Protein AF-A0A1G7HAT7-F1 (afdb_monomer_lite)

pLDDT: mean 84.33, std 12.8, range [47.62, 95.56]

Radius of gyration: 19.83 Å; chains: 1; bounding box: 32×23×77 Å

Structure (mmCIF, N/CA/C/O backbone):
data_AF-A0A1G7HAT7-F1
#
_entry.id   AF-A0A1G7HAT7-F1
#
loop_
_atom_site.group_PDB
_atom_site.id
_atom_site.type_symbol
_atom_site.label_atom_id
_atom_site.label_alt_id
_atom_site.label_comp_id
_atom_site.label_asym_id
_atom_site.label_entity_id
_atom_site.label_seq_id
_atom_site.pdbx_PDB_ins_code
_atom_site.Cartn_x
_atom_site.Cartn_y
_atom_site.Cartn_z
_atom_site.occupancy
_atom_site.B_iso_or_equiv
_atom_site.auth_seq_id
_atom_site.auth_comp_id
_atom_site.auth_asym_id
_atom_site.auth_atom_id
_atom_site.pdbx_PDB_model_num
ATOM 1 N N . MET A 1 1 ? -16.245 2.778 57.437 1.00 47.62 1 MET A N 1
ATOM 2 C CA . MET A 1 1 ? -16.782 2.644 56.068 1.00 47.62 1 MET A CA 1
ATOM 3 C C . MET A 1 1 ? -15.881 3.464 55.163 1.00 47.62 1 MET A C 1
ATOM 5 O O . MET A 1 1 ? -16.064 4.669 55.072 1.00 47.62 1 MET A O 1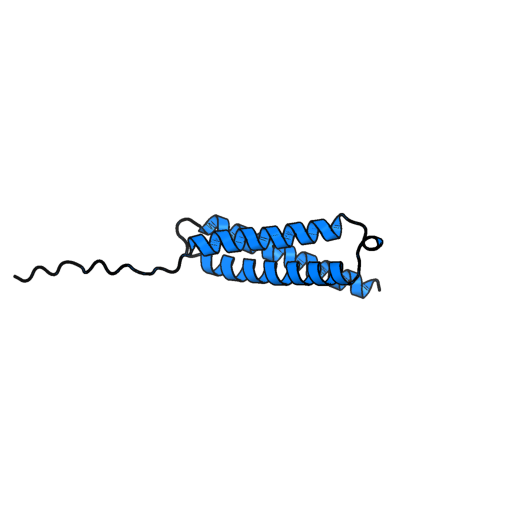
ATOM 9 N N . GLU A 1 2 ? -14.837 2.847 54.611 1.00 47.66 2 GLU A N 1
ATOM 10 C CA . GLU A 1 2 ? -13.940 3.509 53.659 1.00 47.66 2 GLU A CA 1
ATOM 11 C C . GLU A 1 2 ? -14.638 3.612 52.303 1.00 47.66 2 GLU A C 1
ATOM 13 O O . GLU A 1 2 ? -15.017 2.605 51.704 1.00 47.66 2 GLU A O 1
ATOM 18 N N . SER A 1 3 ? -14.850 4.842 51.837 1.00 52.28 3 SER A N 1
ATOM 19 C CA . SER A 1 3 ? -15.326 5.111 50.487 1.00 52.28 3 SER A CA 1
ATOM 20 C C . SER A 1 3 ? -14.188 4.844 49.506 1.00 52.28 3 SER A C 1
ATOM 22 O O . SER A 1 3 ? -13.312 5.687 49.303 1.00 52.28 3 SER A O 1
ATOM 24 N N . ILE A 1 4 ? -14.201 3.661 48.900 1.00 58.38 4 ILE A N 1
ATOM 25 C CA . ILE A 1 4 ? -13.355 3.330 47.754 1.00 58.38 4 ILE A CA 1
ATOM 26 C C . ILE A 1 4 ? -13.917 4.100 46.555 1.00 58.38 4 ILE A C 1
ATOM 28 O O . ILE A 1 4 ? -14.807 3.627 45.849 1.00 58.38 4 ILE A O 1
ATOM 32 N N . TYR A 1 5 ? -13.441 5.326 46.351 1.00 58.25 5 TYR A N 1
ATOM 33 C CA . TYR A 1 5 ? -13.633 6.015 45.081 1.00 58.25 5 TYR A CA 1
ATOM 34 C C . TYR A 1 5 ? -12.875 5.229 44.005 1.00 58.25 5 TYR A C 1
ATOM 36 O O . TYR A 1 5 ? -11.694 4.934 44.211 1.00 58.25 5 TYR A O 1
ATOM 44 N N . PRO A 1 6 ? -13.499 4.869 42.869 1.00 56.41 6 PRO A N 1
ATOM 45 C CA . PRO A 1 6 ? -12.756 4.289 41.769 1.00 56.41 6 PRO A CA 1
ATOM 46 C C . PRO A 1 6 ? -11.781 5.350 41.264 1.00 56.41 6 PRO A C 1
ATOM 48 O O . PRO A 1 6 ? -12.169 6.385 40.722 1.00 56.41 6 PRO A O 1
ATOM 51 N N . GLU A 1 7 ? -10.504 5.088 41.512 1.00 53.75 7 GLU A N 1
ATOM 52 C CA . GLU A 1 7 ? -9.369 5.799 40.957 1.00 53.75 7 GLU A CA 1
ATOM 53 C C . GLU A 1 7 ? -9.568 5.871 39.440 1.00 53.75 7 GLU A C 1
ATOM 55 O O . GLU A 1 7 ? -9.480 4.866 38.729 1.00 53.75 7 GLU A O 1
ATOM 60 N N . ASN A 1 8 ? -9.918 7.063 38.956 1.00 51.53 8 ASN A N 1
ATOM 61 C CA . ASN A 1 8 ? -10.068 7.379 37.543 1.00 51.53 8 ASN A CA 1
ATOM 62 C C . ASN A 1 8 ? -8.663 7.357 36.927 1.00 51.53 8 ASN A C 1
ATOM 64 O O . ASN A 1 8 ? -8.048 8.391 36.678 1.00 51.53 8 ASN A O 1
ATOM 68 N N . ARG A 1 9 ? -8.105 6.157 36.750 1.00 55.22 9 ARG A N 1
ATOM 69 C CA . ARG A 1 9 ? -6.861 5.970 36.016 1.00 55.22 9 ARG A CA 1
ATOM 70 C C . ARG A 1 9 ? -7.168 6.401 34.589 1.00 55.22 9 ARG A C 1
ATOM 72 O O . ARG A 1 9 ? -8.056 5.793 33.983 1.00 55.22 9 ARG A O 1
ATOM 79 N N . PRO A 1 10 ? -6.493 7.421 34.032 1.00 47.72 10 PRO A N 1
ATOM 80 C CA . PRO A 1 10 ? -6.564 7.648 32.605 1.00 47.72 10 PRO A CA 1
ATOM 81 C C . PRO A 1 10 ? -6.038 6.366 31.968 1.00 47.72 10 PRO A C 1
ATOM 83 O O . PRO A 1 10 ? -4.845 6.069 31.994 1.00 47.72 10 PRO A O 1
ATOM 86 N N . SER A 1 11 ? -6.955 5.537 31.476 1.00 48.50 11 SER A N 1
ATOM 87 C CA . SER A 1 11 ? -6.599 4.459 30.581 1.00 48.50 11 SER A CA 1
ATOM 88 C C . SER A 1 11 ? -5.977 5.176 29.395 1.00 48.50 11 SER A C 1
ATOM 90 O O . SER A 1 11 ? -6.693 5.806 28.616 1.00 48.50 11 SER A O 1
ATOM 92 N N . TYR A 1 12 ? -4.645 5.153 29.303 1.00 51.00 12 TYR A N 1
ATOM 93 C CA . TYR A 1 12 ? -3.906 5.454 28.083 1.00 51.00 12 TYR A CA 1
ATOM 94 C C . TYR A 1 12 ? -4.285 4.373 27.065 1.00 51.00 12 TYR A C 1
ATOM 96 O O . TYR A 1 12 ? -3.517 3.474 26.733 1.00 51.00 12 TYR A O 1
ATOM 104 N N . GLY A 1 13 ? -5.552 4.388 26.656 1.00 59.22 13 GLY A N 1
ATOM 105 C CA . GLY A 1 13 ? -6.076 3.558 25.608 1.00 59.22 13 GLY A CA 1
ATOM 106 C C . GLY A 1 13 ? -5.355 3.996 24.356 1.00 59.22 13 GLY A C 1
ATOM 107 O O . GLY A 1 13 ? -5.408 5.165 23.986 1.00 59.22 13 GLY A O 1
ATOM 108 N N . VAL A 1 14 ? -4.648 3.054 23.746 1.00 68.06 14 VAL A N 1
ATOM 109 C CA . VAL A 1 14 ? -4.039 3.207 22.428 1.00 68.06 14 VAL A CA 1
ATOM 110 C C . VAL A 1 14 ? -5.006 3.977 21.522 1.00 68.06 14 VAL A C 1
ATOM 112 O O . VAL A 1 14 ? -6.170 3.575 21.412 1.00 68.06 14 VAL A O 1
ATOM 115 N N . ASP A 1 15 ? -4.559 5.080 20.910 1.00 79.19 15 ASP A N 1
ATOM 116 C CA . ASP A 1 15 ? -5.413 5.910 20.055 1.00 79.19 15 ASP A CA 1
ATOM 117 C C . ASP A 1 15 ? -5.707 5.191 18.730 1.00 79.19 15 ASP A C 1
ATOM 119 O O . ASP A 1 15 ? -5.090 5.392 17.684 1.00 79.19 15 ASP A O 1
ATOM 123 N N . ARG A 1 16 ? -6.697 4.302 18.796 1.00 83.12 16 ARG A N 1
ATOM 124 C CA . ARG A 1 16 ? -7.176 3.504 17.665 1.00 83.12 16 ARG A CA 1
ATOM 125 C C . ARG A 1 16 ? -7.883 4.354 16.615 1.00 83.12 16 ARG A C 1
ATOM 127 O O . ARG A 1 16 ? -8.130 3.864 15.517 1.00 83.12 16 ARG A O 1
ATOM 134 N N . TYR A 1 17 ? -8.291 5.577 16.953 1.00 86.44 17 TYR A N 1
ATOM 135 C CA . TYR A 1 17 ? -8.870 6.497 15.981 1.00 86.44 17 TYR A CA 1
ATOM 136 C C . TYR A 1 17 ? -7.767 7.175 15.168 1.00 86.44 17 TYR A C 1
ATOM 138 O O . TYR A 1 17 ? -7.858 7.189 13.941 1.00 86.44 17 TYR A O 1
ATOM 146 N N . GLY A 1 18 ? -6.687 7.604 15.827 1.00 87.31 18 GLY A N 1
ATOM 147 C CA . GLY A 1 18 ? -5.460 8.050 15.167 1.00 87.31 18 GLY A CA 1
ATOM 148 C C . GLY A 1 18 ? -4.953 7.024 14.152 1.00 87.31 18 GLY A C 1
ATOM 149 O O . GLY A 1 18 ? -4.761 7.361 12.989 1.00 87.31 18 GLY A O 1
ATOM 150 N N . PHE A 1 19 ? -4.880 5.742 14.529 1.00 89.81 19 PHE A N 1
ATOM 151 C CA . PHE A 1 19 ? -4.490 4.676 13.593 1.00 89.81 19 PHE A CA 1
ATOM 152 C C . PHE A 1 19 ? -5.427 4.519 12.393 1.00 89.81 19 PHE A C 1
ATOM 154 O O . PHE A 1 19 ? -4.957 4.266 11.286 1.00 89.81 19 PHE A O 1
ATOM 161 N N . ALA A 1 20 ? -6.737 4.697 12.577 1.00 89.44 20 ALA A N 1
ATOM 162 C CA . ALA A 1 20 ? -7.683 4.640 11.468 1.00 89.44 20 ALA A CA 1
ATOM 163 C C . ALA A 1 20 ? -7.417 5.754 10.446 1.00 89.44 20 ALA A C 1
ATOM 165 O O . ALA A 1 20 ? -7.408 5.504 9.243 1.00 89.44 20 ALA A O 1
ATOM 166 N N . ILE A 1 21 ? -7.163 6.972 10.935 1.00 92.31 21 ILE A N 1
ATOM 167 C CA . ILE A 1 21 ? -6.833 8.126 10.095 1.00 92.31 21 ILE A CA 1
ATOM 168 C C . ILE A 1 21 ? -5.495 7.904 9.394 1.00 92.31 21 ILE A C 1
ATOM 170 O O . ILE A 1 21 ? -5.414 8.056 8.178 1.00 92.31 21 ILE A O 1
ATOM 174 N N . THR A 1 22 ? -4.457 7.510 10.134 1.00 92.19 22 THR A N 1
ATOM 175 C CA . THR A 1 22 ? -3.129 7.256 9.565 1.00 92.19 22 THR A CA 1
ATOM 176 C C . THR A 1 22 ? -3.184 6.168 8.499 1.00 92.19 22 THR A C 1
ATOM 178 O O . THR A 1 22 ? -2.590 6.338 7.440 1.00 92.19 22 THR A O 1
ATOM 181 N N . SER A 1 23 ? -3.937 5.089 8.738 1.00 93.88 23 SER A N 1
ATOM 182 C CA . SER A 1 23 ? -4.148 4.024 7.755 1.00 93.88 23 SER A CA 1
ATOM 183 C C . SER A 1 23 ? -4.773 4.549 6.470 1.00 93.88 23 SER A C 1
ATOM 185 O O . SER A 1 23 ? -4.269 4.281 5.383 1.00 93.88 23 SER A O 1
ATOM 187 N N . PHE A 1 24 ? -5.844 5.333 6.596 1.00 92.44 24 PHE A N 1
ATOM 188 C CA . PHE A 1 24 ? -6.542 5.894 5.450 1.00 92.44 24 PHE A CA 1
ATOM 189 C C . PHE A 1 24 ? -5.663 6.856 4.650 1.00 92.44 24 PHE A C 1
ATOM 191 O O . PHE A 1 24 ? -5.585 6.738 3.431 1.00 92.44 24 PHE A O 1
ATOM 198 N N . ILE A 1 25 ? -4.957 7.765 5.326 1.00 95.06 25 ILE A N 1
ATOM 199 C CA . ILE A 1 25 ? -4.044 8.710 4.674 1.00 95.06 25 ILE A CA 1
ATOM 200 C C . ILE A 1 25 ? -2.906 7.960 3.976 1.00 95.06 25 ILE A C 1
ATOM 202 O O . ILE A 1 25 ? -2.619 8.243 2.816 1.00 95.06 25 ILE A O 1
ATOM 206 N N . ALA A 1 26 ? -2.286 6.985 4.645 1.00 92.50 26 ALA A N 1
ATOM 207 C CA . ALA A 1 26 ? -1.212 6.191 4.058 1.00 92.50 26 ALA A CA 1
ATOM 208 C C . ALA A 1 26 ? -1.700 5.412 2.825 1.00 92.50 26 ALA A C 1
ATOM 210 O O . ALA A 1 26 ? -1.077 5.489 1.769 1.00 92.50 26 ALA A O 1
ATOM 211 N N . GLY A 1 27 ? -2.855 4.746 2.918 1.00 90.19 27 GLY A N 1
ATOM 212 C CA . GLY A 1 27 ? -3.469 4.064 1.778 1.00 90.19 27 GLY A CA 1
ATOM 213 C C . GLY A 1 27 ? -3.766 5.008 0.613 1.00 90.19 27 GLY A C 1
ATOM 214 O O . GLY A 1 27 ? -3.435 4.692 -0.526 1.00 90.19 27 GLY A O 1
ATOM 215 N N . MET A 1 28 ? -4.309 6.195 0.892 1.00 93.50 28 MET A N 1
ATOM 216 C CA . MET A 1 28 ? -4.572 7.214 -0.127 1.00 93.50 28 MET A CA 1
ATOM 217 C C . MET A 1 28 ? -3.296 7.717 -0.806 1.00 93.50 28 MET A C 1
ATOM 219 O O . MET A 1 28 ? -3.284 7.853 -2.025 1.00 93.50 28 MET A O 1
ATOM 223 N N . ILE A 1 29 ? -2.219 7.965 -0.055 1.00 94.19 29 ILE A N 1
ATOM 224 C CA . ILE A 1 29 ? -0.927 8.379 -0.625 1.00 94.19 29 ILE A CA 1
ATOM 225 C C . ILE A 1 29 ? -0.391 7.297 -1.566 1.00 94.19 29 ILE A C 1
ATOM 227 O O . ILE A 1 29 ? 0.007 7.613 -2.688 1.00 94.19 29 ILE A O 1
ATOM 231 N N . GLY A 1 30 ? -0.417 6.029 -1.144 1.00 91.25 30 GLY A N 1
ATOM 232 C CA . GLY A 1 30 ? 0.035 4.913 -1.977 1.00 91.25 30 GLY A CA 1
ATOM 233 C C . GLY A 1 30 ? -0.782 4.781 -3.258 1.00 91.25 30 GLY A C 1
ATOM 234 O O . GLY A 1 30 ? -0.216 4.695 -4.346 1.00 91.25 30 GLY A O 1
ATOM 235 N N . PHE A 1 31 ? -2.106 4.865 -3.144 1.00 92.06 31 PHE A N 1
ATOM 236 C CA . PHE A 1 31 ? -3.012 4.790 -4.287 1.00 92.06 31 PHE A CA 1
ATOM 237 C C . PHE A 1 31 ? -2.832 5.956 -5.269 1.00 92.06 31 PHE A C 1
ATOM 239 O O . PHE A 1 31 ? -2.746 5.741 -6.476 1.00 92.06 31 PHE A O 1
ATOM 246 N N . LEU A 1 32 ? -2.729 7.192 -4.768 1.00 93.38 32 LEU A N 1
ATOM 247 C CA . LEU A 1 32 ? -2.500 8.373 -5.605 1.00 93.38 32 LEU A CA 1
ATOM 248 C C . LEU A 1 32 ? -1.137 8.323 -6.298 1.00 93.38 32 LEU A C 1
ATOM 250 O O . LEU A 1 32 ? -1.036 8.694 -7.462 1.00 93.38 32 LEU A O 1
ATOM 254 N N . THR A 1 33 ? -0.106 7.829 -5.611 1.00 91.25 33 THR A N 1
ATOM 255 C CA . THR A 1 33 ? 1.224 7.647 -6.209 1.00 91.25 33 THR A CA 1
ATOM 256 C C . THR A 1 33 ? 1.178 6.596 -7.317 1.00 91.25 33 THR A C 1
ATOM 258 O O . THR A 1 33 ? 1.729 6.811 -8.392 1.00 91.25 33 THR A O 1
ATOM 261 N N . LEU A 1 34 ? 0.467 5.487 -7.098 1.00 90.19 34 LEU A N 1
ATOM 262 C CA . LEU A 1 34 ? 0.266 4.454 -8.113 1.00 90.19 34 LEU A CA 1
ATOM 263 C C . LEU A 1 34 ? -0.488 4.998 -9.336 1.00 90.19 34 LEU A C 1
ATOM 265 O O . LEU A 1 34 ? -0.059 4.773 -10.465 1.00 90.19 34 LEU A O 1
ATOM 269 N N . LEU A 1 35 ? -1.562 5.766 -9.126 1.00 90.56 35 LEU A N 1
ATOM 270 C CA . LEU A 1 35 ? -2.277 6.446 -10.210 1.00 90.56 35 LEU A CA 1
ATOM 271 C C . LEU A 1 35 ? -1.388 7.439 -10.959 1.00 90.56 35 LEU A C 1
ATOM 273 O O . LEU A 1 35 ? -1.459 7.512 -12.183 1.00 90.56 35 LEU A O 1
ATOM 277 N N . PHE A 1 36 ? -0.548 8.188 -10.246 1.00 89.94 36 PHE A N 1
ATOM 278 C CA . PHE A 1 36 ? 0.393 9.118 -10.858 1.00 89.94 36 PHE A CA 1
ATOM 279 C C . PHE A 1 36 ? 1.363 8.389 -11.795 1.00 89.94 36 PHE A C 1
ATOM 281 O O . PHE A 1 36 ? 1.507 8.807 -12.936 1.00 89.94 36 PHE A O 1
ATOM 288 N N . ILE A 1 37 ? 1.942 7.260 -11.374 1.00 87.50 37 ILE A N 1
ATOM 289 C CA . ILE A 1 37 ? 2.813 6.452 -12.245 1.00 87.50 37 ILE A CA 1
ATOM 290 C C . ILE A 1 37 ? 2.038 5.899 -13.452 1.00 87.50 37 ILE A C 1
ATOM 292 O O . ILE A 1 37 ? 2.545 5.925 -14.563 1.00 87.50 37 ILE A O 1
ATOM 296 N N . LEU A 1 38 ? 0.806 5.419 -13.256 1.00 86.38 38 LEU A N 1
ATOM 297 C CA . LEU A 1 38 ? -0.013 4.824 -14.325 1.00 86.38 38 LEU A CA 1
ATOM 298 C C . LEU A 1 38 ? -0.484 5.824 -15.388 1.00 86.38 38 LEU A C 1
ATOM 300 O O . LEU A 1 38 ? -0.754 5.432 -16.519 1.00 86.38 38 LEU A O 1
ATOM 304 N N . THR A 1 39 ? -0.676 7.086 -15.009 1.00 88.88 39 THR A N 1
ATOM 305 C CA . THR A 1 39 ? -1.263 8.112 -15.889 1.00 88.88 39 THR A CA 1
ATOM 306 C C . THR A 1 39 ? -0.231 8.921 -16.654 1.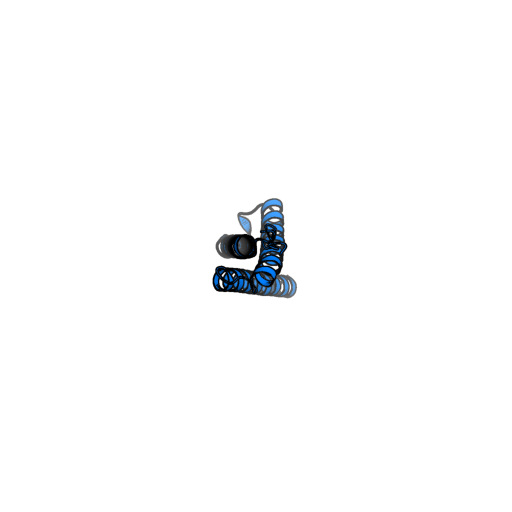00 88.88 39 THR A C 1
ATOM 308 O O . THR A 1 39 ? -0.597 9.642 -17.580 1.00 88.88 39 THR A O 1
ATOM 311 N N . ASN A 1 40 ? 1.039 8.813 -16.285 1.00 85.81 40 ASN A N 1
ATOM 312 C CA . ASN A 1 40 ? 2.110 9.570 -16.900 1.00 85.81 40 ASN A CA 1
ATOM 313 C C . ASN A 1 40 ? 3.056 8.649 -17.661 1.00 85.81 40 ASN A C 1
ATOM 315 O O . ASN A 1 40 ? 3.223 7.479 -17.328 1.00 85.81 40 ASN A O 1
ATOM 319 N N . ASP A 1 41 ? 3.684 9.217 -18.683 1.00 80.75 41 ASP A N 1
ATOM 320 C CA . ASP A 1 41 ? 4.595 8.486 -19.552 1.00 80.75 41 ASP A CA 1
ATOM 321 C C . ASP A 1 41 ? 5.885 8.110 -18.794 1.00 80.75 41 ASP A C 1
ATOM 323 O O . ASP A 1 41 ? 6.525 9.015 -18.239 1.00 80.75 41 ASP A O 1
ATOM 327 N N . PRO A 1 42 ? 6.284 6.824 -18.740 1.00 75.12 42 PRO A N 1
ATOM 328 C CA . PRO A 1 42 ? 7.522 6.399 -18.086 1.00 75.12 42 PRO A CA 1
ATOM 329 C C . PRO A 1 42 ? 8.767 7.119 -18.620 1.00 75.12 42 PRO A C 1
ATOM 331 O O . PRO A 1 42 ? 9.676 7.392 -17.838 1.00 75.12 42 PRO A O 1
ATOM 334 N N . ASP A 1 43 ? 8.773 7.517 -19.895 1.00 80.75 43 ASP A N 1
ATOM 335 C CA . ASP A 1 43 ? 9.907 8.205 -20.530 1.00 80.75 43 ASP A CA 1
ATOM 336 C C . ASP A 1 43 ? 10.129 9.636 -19.999 1.00 80.75 43 ASP A C 1
ATOM 338 O O . ASP A 1 43 ? 11.194 10.225 -20.190 1.00 80.75 43 ASP A O 1
ATOM 342 N N . ASN A 1 44 ? 9.142 10.209 -19.298 1.00 81.94 44 ASN A N 1
ATOM 343 C CA . ASN A 1 44 ? 9.236 11.550 -18.712 1.00 81.94 44 ASN A CA 1
ATOM 344 C C . ASN A 1 44 ? 9.828 11.564 -17.294 1.00 81.94 44 ASN A C 1
ATOM 346 O O . ASN A 1 44 ? 10.001 12.641 -16.711 1.00 81.94 44 ASN A O 1
ATOM 350 N N . TYR A 1 45 ? 10.141 10.402 -16.717 1.00 78.00 45 TYR A N 1
ATOM 351 C CA . TYR A 1 45 ? 10.673 10.302 -15.363 1.00 78.00 45 TYR A CA 1
ATOM 352 C C . TYR A 1 45 ? 12.152 9.954 -15.355 1.00 78.00 45 TYR A C 1
ATOM 354 O O . TYR A 1 45 ? 12.615 9.076 -16.072 1.00 78.00 45 TYR A O 1
ATOM 362 N N . SER A 1 46 ? 12.899 10.601 -14.461 1.00 85.56 46 SER A N 1
ATOM 363 C CA . SER A 1 46 ? 14.226 10.098 -14.116 1.00 85.56 46 SER A CA 1
ATOM 364 C C . SER A 1 46 ? 14.101 8.785 -13.338 1.00 85.56 46 SER A C 1
ATOM 366 O O . SER A 1 46 ? 13.207 8.655 -12.492 1.00 85.56 46 SER A O 1
ATOM 368 N N . ASP A 1 47 ? 15.040 7.858 -13.543 1.00 85.38 47 ASP A N 1
ATOM 369 C CA . ASP A 1 47 ? 15.104 6.582 -12.813 1.00 85.38 47 ASP A CA 1
ATOM 370 C C . ASP A 1 47 ? 15.010 6.782 -11.291 1.00 85.38 47 ASP A C 1
ATOM 372 O O . ASP A 1 47 ? 14.324 6.043 -10.584 1.00 85.38 47 ASP A O 1
ATOM 376 N N . GLY A 1 48 ? 15.638 7.844 -10.771 1.00 87.44 48 GLY A N 1
ATOM 377 C CA . GLY A 1 48 ? 15.580 8.191 -9.351 1.00 87.44 48 GLY A CA 1
ATOM 378 C C . GLY A 1 48 ? 14.165 8.523 -8.865 1.00 87.44 48 GLY A C 1
ATOM 379 O O . GLY A 1 48 ? 13.761 8.083 -7.789 1.00 87.44 48 GLY A O 1
ATOM 380 N N . THR A 1 49 ? 13.382 9.257 -9.660 1.00 87.25 49 THR A N 1
ATOM 381 C CA . THR A 1 49 ? 11.982 9.577 -9.337 1.00 87.25 49 THR A CA 1
ATOM 382 C C . THR A 1 49 ? 11.120 8.317 -9.324 1.00 87.25 49 THR A C 1
ATOM 384 O O . THR A 1 49 ? 10.314 8.147 -8.408 1.00 87.25 49 THR A O 1
ATOM 387 N N . ALA A 1 50 ? 11.325 7.412 -10.285 1.00 85.44 50 ALA A N 1
ATOM 388 C CA . ALA A 1 50 ? 10.608 6.142 -10.354 1.00 85.44 50 ALA A CA 1
ATOM 389 C C . ALA A 1 50 ? 10.894 5.262 -9.124 1.00 85.44 50 ALA A C 1
ATOM 391 O O . ALA A 1 50 ? 9.963 4.766 -8.487 1.00 85.44 50 ALA A O 1
ATOM 392 N N . VAL A 1 51 ? 12.164 5.142 -8.718 1.00 88.44 51 VAL A N 1
ATOM 393 C CA . VAL A 1 51 ? 12.560 4.383 -7.518 1.00 88.44 51 VAL A CA 1
ATOM 394 C C . VAL A 1 51 ? 11.924 4.959 -6.250 1.00 88.44 51 VAL A C 1
ATOM 396 O O . VAL A 1 51 ? 11.393 4.207 -5.429 1.00 88.44 51 VAL A O 1
ATOM 399 N N . ILE A 1 52 ? 11.925 6.287 -6.087 1.00 90.94 52 ILE A N 1
ATOM 400 C CA . ILE A 1 52 ? 11.293 6.947 -4.933 1.00 90.94 52 ILE A CA 1
ATOM 401 C C . ILE A 1 52 ? 9.785 6.677 -4.914 1.00 90.94 52 ILE A C 1
ATOM 403 O O . ILE A 1 52 ? 9.235 6.354 -3.861 1.00 90.94 52 ILE A O 1
ATOM 407 N N . ALA A 1 53 ? 9.117 6.777 -6.064 1.00 89.69 53 ALA A N 1
ATOM 408 C CA . ALA A 1 53 ? 7.682 6.548 -6.165 1.00 89.69 53 ALA A CA 1
ATOM 409 C C . ALA A 1 53 ? 7.313 5.089 -5.837 1.00 89.69 53 ALA A C 1
ATOM 411 O O . ALA A 1 53 ? 6.372 4.848 -5.080 1.00 89.69 53 ALA A O 1
ATOM 412 N N . ILE A 1 54 ? 8.106 4.120 -6.308 1.00 90.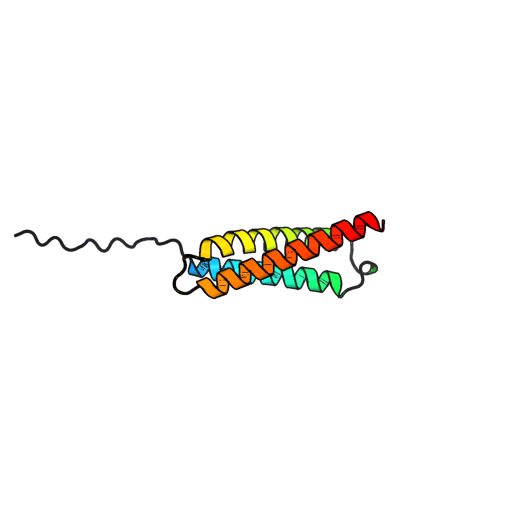38 54 ILE A N 1
ATOM 413 C CA . ILE A 1 54 ? 7.956 2.698 -5.967 1.00 90.38 54 ILE A CA 1
ATOM 414 C C . ILE A 1 54 ? 8.096 2.475 -4.456 1.00 90.38 54 ILE A C 1
ATOM 416 O O . ILE A 1 54 ? 7.231 1.852 -3.836 1.00 90.38 54 ILE A O 1
ATOM 420 N N . LEU A 1 55 ? 9.156 3.008 -3.840 1.00 92.31 55 LEU A N 1
ATOM 421 C CA . LEU A 1 55 ? 9.363 2.890 -2.394 1.00 92.31 55 LEU A CA 1
ATOM 422 C C . LEU A 1 55 ? 8.208 3.515 -1.609 1.00 92.31 55 LEU A C 1
ATOM 424 O O . LEU A 1 55 ? 7.746 2.934 -0.626 1.00 92.31 55 LEU A O 1
ATOM 428 N N . LEU A 1 56 ? 7.706 4.665 -2.063 1.00 93.25 56 LEU A N 1
ATOM 429 C CA . LEU A 1 56 ? 6.582 5.343 -1.434 1.00 93.25 56 LEU A CA 1
ATOM 430 C C . LEU A 1 56 ? 5.310 4.490 -1.492 1.00 93.25 56 LEU A C 1
ATOM 432 O O . LEU A 1 56 ? 4.639 4.358 -0.468 1.00 93.25 56 LEU A O 1
ATOM 436 N N . ILE A 1 57 ? 5.000 3.863 -2.633 1.00 92.88 57 ILE A N 1
ATOM 437 C CA . ILE A 1 57 ? 3.853 2.948 -2.780 1.00 92.88 57 ILE A CA 1
ATOM 438 C C . ILE A 1 57 ? 3.967 1.780 -1.799 1.00 92.88 57 ILE A C 1
ATOM 440 O O . ILE A 1 57 ? 3.005 1.483 -1.087 1.00 92.88 57 ILE A O 1
ATOM 444 N N . ILE A 1 58 ? 5.138 1.144 -1.717 1.00 92.88 58 ILE A N 1
ATOM 445 C CA . ILE A 1 58 ? 5.360 -0.019 -0.848 1.00 92.88 58 ILE A CA 1
ATOM 446 C C . ILE A 1 58 ? 5.215 0.376 0.626 1.00 92.88 58 ILE A C 1
ATOM 448 O O . ILE A 1 58 ? 4.423 -0.226 1.352 1.00 92.88 58 ILE A O 1
ATOM 452 N N . ILE A 1 59 ? 5.939 1.408 1.069 1.00 95.00 59 ILE A N 1
ATOM 453 C CA . ILE A 1 59 ? 5.952 1.835 2.475 1.00 95.00 59 ILE A CA 1
ATOM 454 C C . ILE A 1 59 ? 4.556 2.291 2.906 1.00 95.00 59 ILE A C 1
ATOM 456 O O . ILE A 1 59 ? 4.052 1.848 3.938 1.00 95.00 59 ILE A O 1
ATOM 460 N N . SER A 1 60 ? 3.906 3.143 2.113 1.00 93.19 60 SER A N 1
ATOM 461 C CA . SER A 1 60 ? 2.575 3.666 2.439 1.00 93.19 60 SER A CA 1
ATOM 462 C C . SER A 1 60 ? 1.506 2.568 2.463 1.00 93.19 60 SER A C 1
ATOM 464 O O . SER A 1 60 ? 0.663 2.555 3.362 1.00 93.19 60 SER A O 1
ATOM 466 N N . SER A 1 61 ? 1.585 1.584 1.562 1.00 92.00 61 SER A N 1
ATOM 467 C CA . SER A 1 61 ? 0.678 0.433 1.562 1.00 92.00 61 SER A CA 1
ATOM 468 C C . SER A 1 61 ? 0.899 -0.467 2.780 1.00 92.00 61 SER A C 1
ATOM 470 O O . SER A 1 61 ? -0.066 -0.842 3.443 1.00 92.00 61 SER A O 1
ATOM 472 N N . ILE A 1 62 ? 2.150 -0.762 3.148 1.00 93.94 62 ILE A N 1
ATOM 473 C CA . ILE A 1 62 ? 2.459 -1.553 4.352 1.00 93.94 62 ILE A CA 1
ATOM 474 C C . ILE A 1 62 ? 1.953 -0.839 5.611 1.00 93.94 62 ILE A C 1
ATOM 476 O O . ILE A 1 62 ? 1.276 -1.452 6.439 1.00 93.94 62 ILE A O 1
ATOM 480 N N . LEU A 1 63 ? 2.224 0.462 5.746 1.00 93.50 63 LEU A N 1
ATOM 481 C CA . LEU A 1 63 ? 1.743 1.253 6.880 1.00 93.50 63 LEU A CA 1
ATOM 482 C C . LEU A 1 63 ? 0.214 1.288 6.933 1.00 93.50 63 LEU A C 1
ATOM 484 O O . LEU A 1 63 ? -0.364 1.128 8.009 1.00 93.50 63 LEU A O 1
ATOM 488 N N . GLY A 1 64 ? -0.452 1.443 5.789 1.00 90.75 64 GLY A N 1
ATOM 489 C CA . GLY A 1 64 ? -1.908 1.442 5.724 1.00 90.75 64 GLY A CA 1
ATOM 490 C C . GLY A 1 64 ? -2.531 0.105 6.131 1.00 90.75 64 GLY A C 1
ATOM 491 O O . GLY A 1 64 ? -3.510 0.101 6.881 1.00 90.75 64 GLY A O 1
ATOM 492 N N . VAL A 1 65 ? -1.911 -1.023 5.767 1.00 93.06 65 VAL A N 1
ATOM 493 C CA . VAL A 1 65 ? -2.308 -2.367 6.226 1.00 93.06 65 VAL A CA 1
ATOM 494 C C . VAL A 1 65 ? -2.106 -2.523 7.737 1.00 93.06 65 VAL A C 1
ATOM 496 O O . VAL A 1 65 ? -3.033 -2.926 8.446 1.00 93.06 65 VAL A O 1
ATOM 499 N N . ILE A 1 66 ? -0.927 -2.165 8.259 1.00 93.69 66 ILE A N 1
ATOM 500 C CA . ILE A 1 66 ? -0.609 -2.296 9.689 1.00 93.69 66 ILE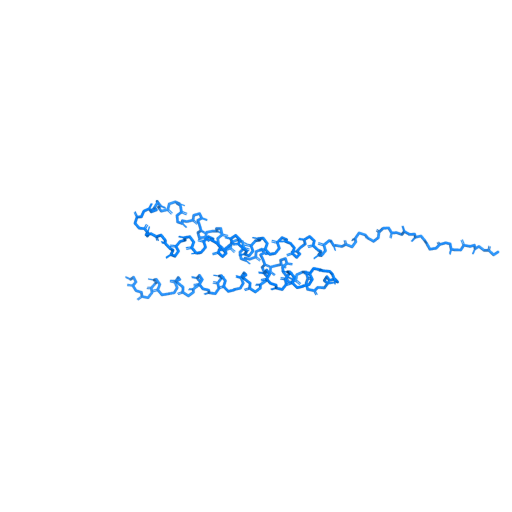 A CA 1
ATOM 501 C C . ILE A 1 66 ? -1.570 -1.445 10.521 1.00 93.69 66 ILE A C 1
ATOM 503 O O . ILE A 1 66 ? -2.302 -1.978 11.358 1.00 93.69 66 ILE A O 1
ATOM 507 N N . PHE A 1 67 ? -1.639 -0.137 10.267 1.00 91.75 67 PHE A N 1
ATOM 508 C CA . PHE A 1 67 ? -2.494 0.759 11.046 1.00 91.75 67 PHE A CA 1
ATOM 509 C C . PHE A 1 67 ? -3.984 0.472 10.845 1.00 91.75 67 PHE A C 1
ATOM 511 O O . PHE A 1 67 ? -4.766 0.609 11.786 1.00 91.75 67 PHE A O 1
ATOM 518 N N . GLY A 1 68 ? -4.375 0.011 9.655 1.00 89.25 68 GLY A N 1
ATOM 519 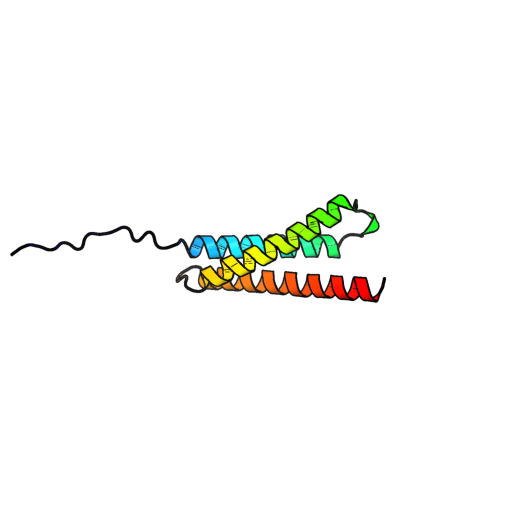C CA . GLY A 1 68 ? -5.754 -0.361 9.360 1.00 89.25 68 GLY A CA 1
ATOM 520 C C . GLY A 1 68 ? -6.195 -1.553 10.199 1.00 89.25 68 GLY A C 1
ATOM 521 O O . GLY A 1 68 ? -7.231 -1.489 10.860 1.00 89.25 68 GLY A O 1
ATOM 522 N N . SER A 1 69 ? -5.355 -2.590 10.278 1.00 90.00 69 SER A N 1
ATOM 523 C CA . SER A 1 69 ? -5.616 -3.770 11.111 1.00 90.00 69 SER A CA 1
ATOM 524 C C . SER A 1 69 ? -5.714 -3.424 12.605 1.00 90.00 69 SER A C 1
ATOM 526 O O . SER A 1 69 ? -6.637 -3.870 13.291 1.00 90.00 69 SER A O 1
ATOM 528 N N . LEU A 1 70 ? -4.837 -2.543 13.103 1.00 87.56 70 LEU A N 1
ATOM 529 C CA . LEU A 1 70 ? -4.858 -2.068 14.493 1.00 87.56 70 LEU A CA 1
ATOM 530 C C . LEU A 1 70 ? -6.109 -1.228 14.809 1.00 87.56 70 LEU A C 1
ATOM 532 O O . LEU A 1 70 ? -6.582 -1.201 15.951 1.00 87.56 70 LEU A O 1
ATOM 536 N N . ALA A 1 71 ? -6.688 -0.575 13.801 1.00 88.69 71 ALA A N 1
ATOM 537 C CA . ALA A 1 71 ? -7.891 0.238 13.926 1.00 88.69 71 ALA A CA 1
ATOM 538 C C . ALA A 1 71 ? -9.207 -0.568 13.924 1.00 88.69 71 ALA A C 1
ATOM 540 O O . ALA A 1 71 ? -10.253 -0.012 14.274 1.00 88.69 71 ALA A O 1
ATOM 541 N N . PHE A 1 72 ? -9.202 -1.872 13.609 1.00 85.31 72 PHE A N 1
ATOM 542 C CA . PHE A 1 72 ? -10.432 -2.688 13.532 1.00 85.31 72 PHE A CA 1
ATOM 543 C C . PHE A 1 72 ? -11.194 -2.788 14.859 1.00 85.31 72 PHE A C 1
ATOM 545 O O . PHE A 1 72 ? -12.414 -2.970 14.871 1.00 85.31 72 PHE A O 1
ATOM 552 N N . SER A 1 73 ? -10.486 -2.627 15.978 1.00 80.06 73 SER A N 1
ATOM 553 C CA . SER A 1 73 ? -11.057 -2.626 17.329 1.00 80.06 73 SER A CA 1
ATOM 554 C C . SER A 1 73 ? -11.461 -1.216 17.811 1.00 80.06 73 SER A C 1
ATOM 556 O O . SER A 1 73 ? -11.759 -1.009 18.990 1.00 80.06 73 SER A O 1
ATOM 558 N N . SER A 1 74 ? -11.444 -0.206 16.932 1.00 82.19 74 SER A N 1
ATOM 559 C CA . SER A 1 74 ? -11.913 1.151 17.237 1.00 82.19 74 SER A CA 1
ATOM 560 C C . SER A 1 74 ? -13.442 1.214 17.234 1.00 82.19 74 SER A C 1
ATOM 562 O O . SER A 1 74 ? -14.080 0.723 16.312 1.00 82.19 74 SER A O 1
ATOM 564 N N . LYS A 1 75 ? -14.064 1.865 18.225 1.00 80.38 75 LYS A N 1
ATOM 565 C CA . LYS A 1 75 ? -15.528 2.074 18.228 1.00 80.38 75 LYS A CA 1
ATOM 566 C C . LYS A 1 75 ? -15.979 3.171 17.255 1.00 80.38 75 LYS A C 1
ATOM 568 O O . LYS A 1 75 ? -17.102 3.120 16.773 1.00 80.38 75 LYS A O 1
ATOM 573 N N . ARG A 1 76 ? -15.119 4.161 16.980 1.00 81.44 76 ARG A N 1
ATOM 574 C CA . ARG A 1 76 ? -15.437 5.336 16.141 1.00 81.44 76 ARG A CA 1
ATOM 575 C C . ARG A 1 76 ? -14.745 5.317 14.775 1.00 81.44 76 ARG A C 1
ATOM 577 O O . ARG A 1 76 ? -15.313 5.799 13.809 1.00 81.44 76 ARG A O 1
ATOM 584 N N . GLY A 1 77 ? -13.543 4.744 14.684 1.00 83.19 77 GLY A N 1
ATOM 585 C CA . GLY A 1 77 ? -12.709 4.765 13.472 1.00 83.19 77 GLY A CA 1
ATOM 586 C C . GLY A 1 77 ? -12.736 3.486 12.638 1.00 83.19 77 GLY A C 1
ATOM 587 O O . GLY A 1 77 ? -11.990 3.388 11.672 1.00 83.19 77 GLY A O 1
ATOM 588 N N . LYS A 1 78 ? -13.558 2.491 12.993 1.00 86.19 78 LYS A N 1
ATOM 589 C CA . LYS A 1 78 ? -13.515 1.162 12.360 1.00 86.19 78 LYS A CA 1
ATOM 590 C C . LYS A 1 78 ? -13.686 1.216 10.843 1.00 86.19 78 LYS A C 1
ATOM 592 O O . LYS A 1 78 ? -12.903 0.604 10.130 1.00 86.19 78 LYS A O 1
ATOM 597 N N . GLY A 1 79 ? -14.686 1.956 10.359 1.00 89.00 79 GLY A N 1
ATOM 598 C CA . GLY A 1 79 ? -14.950 2.077 8.922 1.00 89.00 79 GLY A CA 1
ATOM 599 C C . GLY A 1 79 ? -13.784 2.717 8.170 1.00 89.00 79 GLY A C 1
ATOM 600 O O . GLY A 1 79 ? -13.376 2.211 7.132 1.00 89.00 79 GLY A O 1
ATOM 601 N N . LEU A 1 80 ? -13.194 3.768 8.744 1.00 89.94 80 LEU A N 1
ATOM 602 C CA . LEU A 1 80 ? -12.048 4.464 8.162 1.00 89.94 80 LEU A CA 1
ATOM 603 C C . LEU A 1 80 ? -10.798 3.570 8.116 1.00 89.94 80 LEU A C 1
ATOM 605 O O . LEU A 1 80 ? -10.126 3.513 7.093 1.00 89.94 80 LEU A O 1
ATOM 609 N N . GLY A 1 81 ? -10.533 2.818 9.189 1.00 89.31 81 GLY A N 1
ATOM 610 C CA . GLY A 1 81 ? -9.422 1.865 9.241 1.00 89.31 81 GLY A CA 1
ATOM 611 C C . GLY A 1 81 ? -9.587 0.700 8.263 1.00 89.31 81 GLY A C 1
ATOM 612 O O . GLY A 1 81 ? -8.619 0.301 7.626 1.00 89.31 81 GLY A O 1
ATOM 613 N N . ILE A 1 82 ? -10.812 0.187 8.088 1.00 92.00 82 ILE A N 1
ATOM 614 C CA . ILE A 1 82 ? -11.116 -0.831 7.068 1.00 92.00 82 ILE A CA 1
ATOM 615 C C . ILE A 1 82 ? -10.936 -0.257 5.663 1.00 92.00 82 ILE A C 1
ATOM 617 O O . ILE A 1 82 ? -10.321 -0.909 4.827 1.00 92.00 82 ILE A O 1
ATOM 621 N N . ALA A 1 83 ? -11.424 0.956 5.397 1.00 92.69 83 ALA A N 1
ATOM 622 C CA . ALA A 1 83 ? -11.242 1.597 4.099 1.00 92.69 83 ALA A CA 1
ATOM 623 C C . ALA A 1 83 ? -9.753 1.787 3.771 1.00 92.69 83 ALA A C 1
ATOM 625 O O . ALA A 1 83 ? -9.315 1.376 2.701 1.00 92.69 83 ALA A O 1
ATOM 626 N N . GLY A 1 84 ? -8.968 2.327 4.710 1.00 91.00 84 GLY A N 1
ATOM 627 C CA . GLY A 1 84 ? -7.518 2.473 4.557 1.00 91.00 84 GLY A CA 1
ATOM 628 C C . GLY A 1 84 ? -6.819 1.140 4.302 1.00 91.00 84 GLY A C 1
ATOM 629 O O . GLY A 1 84 ? -6.082 1.010 3.330 1.00 91.00 84 GLY A O 1
ATOM 630 N N . PHE A 1 85 ? -7.138 0.117 5.098 1.00 93.50 85 PHE A N 1
ATOM 631 C CA . PHE A 1 85 ? -6.634 -1.244 4.915 1.00 93.50 85 PHE A CA 1
ATOM 632 C C . PHE A 1 85 ? -6.926 -1.799 3.513 1.00 93.50 85 PHE A C 1
ATOM 634 O O . PHE A 1 85 ? -6.026 -2.305 2.846 1.00 93.50 85 PHE A O 1
ATOM 641 N N . VAL A 1 86 ? -8.175 -1.690 3.051 1.00 95.56 86 VAL A N 1
ATOM 642 C CA . VAL A 1 86 ? -8.600 -2.203 1.741 1.00 95.56 86 VAL A CA 1
ATOM 643 C C . VAL A 1 86 ? -7.905 -1.453 0.606 1.00 95.56 86 VAL A C 1
ATOM 645 O O . VAL A 1 86 ? -7.382 -2.095 -0.301 1.00 95.56 86 VAL A O 1
ATOM 648 N N . ILE A 1 87 ? -7.839 -0.119 0.668 1.00 93.50 87 ILE A N 1
ATOM 649 C CA . ILE A 1 87 ? -7.152 0.704 -0.341 1.00 93.50 87 ILE A CA 1
ATOM 650 C C . ILE A 1 87 ? -5.671 0.320 -0.425 1.00 93.50 87 ILE A C 1
ATOM 652 O O . ILE A 1 87 ? -5.135 0.157 -1.524 1.00 93.50 87 ILE A O 1
ATOM 656 N N . SER A 1 88 ? -5.016 0.123 0.719 1.00 92.94 88 SER A N 1
ATOM 657 C CA . SER A 1 88 ? -3.619 -0.302 0.769 1.00 92.94 88 SER A CA 1
ATOM 658 C C . SER A 1 88 ? -3.398 -1.692 0.182 1.00 92.94 88 SER A C 1
ATOM 660 O O . SER A 1 88 ? -2.443 -1.880 -0.567 1.00 92.94 88 SER A O 1
ATOM 662 N N . ILE A 1 89 ? -4.280 -2.659 0.462 1.00 93.44 89 ILE A N 1
ATOM 663 C CA . ILE A 1 89 ? -4.190 -3.995 -0.146 1.00 93.44 89 ILE A CA 1
ATOM 664 C C . ILE A 1 89 ? -4.377 -3.916 -1.654 1.00 93.44 89 ILE A C 1
ATOM 666 O O . ILE A 1 89 ? -3.580 -4.495 -2.384 1.00 93.44 89 ILE A O 1
ATOM 670 N N . ILE A 1 90 ? -5.402 -3.201 -2.126 1.00 93.25 90 ILE A N 1
ATOM 671 C CA . ILE A 1 90 ? -5.666 -3.063 -3.562 1.00 93.25 90 ILE A CA 1
ATOM 672 C C . ILE A 1 90 ? -4.449 -2.447 -4.251 1.00 93.25 90 ILE A C 1
ATOM 674 O O . ILE A 1 90 ? -3.977 -2.998 -5.240 1.00 93.25 90 ILE A O 1
ATOM 678 N N . SER A 1 91 ? -3.901 -1.364 -3.695 1.00 90.56 91 SER A N 1
ATOM 679 C CA . SER A 1 91 ? -2.715 -0.693 -4.239 1.00 90.56 91 SER A CA 1
ATOM 680 C C . SER A 1 91 ? -1.514 -1.637 -4.314 1.00 90.56 91 SER A C 1
ATOM 682 O O . SER A 1 91 ? -0.840 -1.701 -5.338 1.00 90.56 91 SER A O 1
ATOM 684 N N . LEU A 1 92 ? -1.276 -2.421 -3.261 1.00 90.44 92 LEU A N 1
ATOM 685 C CA . LEU A 1 92 ? -0.153 -3.352 -3.186 1.00 90.44 92 LEU A CA 1
ATOM 686 C C . LEU A 1 92 ? -0.314 -4.537 -4.150 1.00 90.44 92 LEU A C 1
ATOM 688 O O . LEU A 1 92 ? 0.633 -4.891 -4.846 1.00 90.44 92 LEU A O 1
ATOM 692 N N . VAL A 1 93 ? -1.511 -5.122 -4.239 1.00 92.81 93 VAL A N 1
ATOM 693 C CA . VAL A 1 93 ? -1.813 -6.212 -5.183 1.00 92.81 93 VAL A CA 1
ATOM 694 C C . VAL A 1 93 ? -1.668 -5.731 -6.623 1.00 92.81 93 VAL A C 1
ATOM 696 O O . VAL A 1 93 ? -1.054 -6.417 -7.438 1.00 92.81 93 VAL A O 1
ATOM 699 N N . PHE A 1 94 ? -2.190 -4.543 -6.934 1.00 91.69 94 PHE A N 1
ATOM 700 C CA . PHE A 1 94 ? -2.093 -3.969 -8.273 1.00 91.69 94 PHE A CA 1
ATOM 701 C C . PHE A 1 94 ? -0.639 -3.669 -8.647 1.00 91.69 94 PHE A C 1
ATOM 703 O O . PHE A 1 94 ? -0.207 -3.990 -9.750 1.00 91.69 94 PHE A O 1
ATOM 710 N N . PHE A 1 95 ? 0.144 -3.134 -7.707 1.00 89.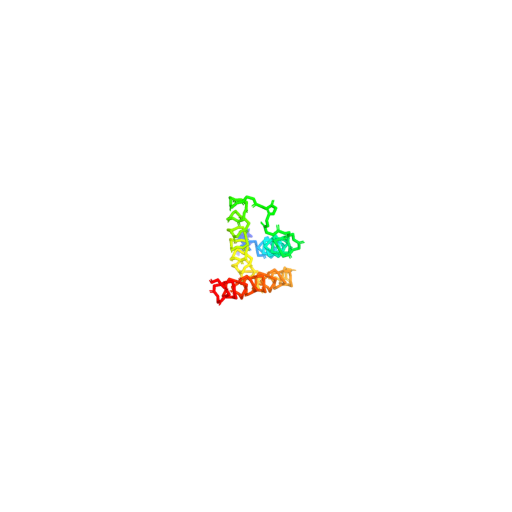00 95 PHE A N 1
ATOM 711 C CA . PHE A 1 95 ? 1.572 -2.909 -7.899 1.00 89.00 95 PHE A CA 1
ATOM 712 C C . PHE A 1 95 ? 2.341 -4.213 -8.170 1.00 89.00 95 PHE A C 1
ATOM 714 O O . PHE A 1 95 ? 3.116 -4.277 -9.120 1.00 89.00 95 PHE A O 1
ATOM 721 N N . ILE A 1 96 ? 2.097 -5.274 -7.389 1.00 90.38 96 ILE A N 1
ATOM 722 C CA . ILE A 1 96 ? 2.721 -6.589 -7.619 1.00 90.38 96 ILE A CA 1
ATOM 723 C C . ILE A 1 96 ? 2.342 -7.135 -8.996 1.00 90.38 96 ILE A C 1
ATOM 725 O O . ILE A 1 96 ? 3.201 -7.654 -9.705 1.00 90.38 96 ILE A O 1
ATOM 729 N N . PHE A 1 97 ? 1.073 -7.008 -9.387 1.00 91.31 97 PHE A N 1
ATOM 730 C CA . PHE A 1 97 ? 0.618 -7.439 -10.704 1.00 91.31 97 PHE A CA 1
ATOM 731 C C . PHE A 1 97 ? 1.363 -6.704 -11.826 1.00 91.31 97 PHE A C 1
ATOM 733 O O . PHE A 1 97 ? 1.882 -7.356 -12.729 1.00 91.31 97 PHE A O 1
ATOM 740 N N . LEU A 1 98 ? 1.492 -5.375 -11.737 1.00 88.38 98 LEU A N 1
ATOM 741 C CA . LEU A 1 98 ? 2.262 -4.578 -12.699 1.00 88.38 98 LEU A CA 1
ATOM 742 C C . LEU A 1 98 ? 3.733 -5.000 -12.754 1.00 88.38 98 LEU A C 1
ATOM 744 O O . LEU A 1 98 ? 4.296 -5.092 -13.839 1.00 88.38 98 LEU A O 1
ATOM 748 N N . LEU A 1 99 ? 4.340 -5.301 -11.605 1.00 87.44 99 LEU A N 1
ATOM 749 C CA . LEU A 1 99 ? 5.727 -5.753 -11.528 1.00 87.44 99 LEU A CA 1
ATOM 750 C C . LEU A 1 99 ? 5.907 -7.113 -12.219 1.00 87.44 99 LEU A C 1
ATOM 752 O O . LEU A 1 99 ? 6.822 -7.274 -13.021 1.00 87.44 99 LEU A O 1
ATOM 756 N N . ILE A 1 100 ? 5.014 -8.075 -11.964 1.00 90.62 100 ILE A N 1
ATOM 757 C CA . ILE A 1 100 ? 5.048 -9.394 -12.618 1.00 90.62 100 ILE A CA 1
ATOM 758 C C . ILE A 1 100 ? 4.862 -9.252 -14.129 1.00 90.62 100 ILE A C 1
ATOM 760 O O . ILE A 1 100 ? 5.618 -9.846 -14.893 1.00 90.62 100 ILE A O 1
ATOM 764 N N . VAL A 1 101 ? 3.876 -8.463 -14.566 1.00 89.06 101 VAL A N 1
ATOM 765 C CA . VAL A 1 101 ? 3.634 -8.216 -15.995 1.00 89.06 101 VAL A CA 1
ATOM 766 C C . VAL A 1 101 ? 4.851 -7.553 -16.639 1.00 89.06 101 VAL A C 1
ATOM 768 O O . VAL A 1 101 ? 5.269 -7.986 -17.706 1.00 89.06 101 VAL A O 1
ATOM 771 N N . GLY A 1 102 ? 5.457 -6.567 -15.973 1.00 85.00 102 GLY A N 1
ATOM 772 C CA . GLY A 1 102 ? 6.679 -5.915 -16.438 1.00 85.00 102 GLY A CA 1
ATOM 773 C C . GLY A 1 102 ? 7.829 -6.900 -16.649 1.00 85.00 102 GLY A C 1
ATOM 774 O O . GLY A 1 102 ? 8.450 -6.871 -17.703 1.00 85.00 102 GLY A O 1
ATOM 775 N N . ILE A 1 103 ? 8.054 -7.820 -15.703 1.00 87.44 103 ILE A N 1
ATOM 776 C CA . ILE A 1 103 ? 9.091 -8.863 -15.818 1.00 87.44 103 ILE A CA 1
ATOM 777 C C . ILE A 1 103 ? 8.793 -9.856 -16.949 1.00 87.44 103 ILE A C 1
ATOM 779 O O . ILE A 1 103 ? 9.711 -10.336 -17.599 1.00 87.44 103 ILE A O 1
ATOM 783 N N . LEU A 1 104 ? 7.525 -10.216 -17.169 1.00 90.94 104 LEU A N 1
ATOM 784 C CA . LEU A 1 104 ? 7.156 -11.177 -18.217 1.00 90.94 104 LEU A CA 1
ATOM 785 C C . LEU A 1 104 ? 7.275 -10.597 -19.632 1.00 90.94 104 LEU A C 1
ATOM 787 O O . LEU A 1 104 ? 7.401 -11.363 -20.586 1.00 90.94 104 LEU A O 1
ATOM 791 N N . VAL A 1 105 ? 7.161 -9.275 -19.769 1.00 84.00 105 VAL A N 1
ATOM 792 C CA . VAL A 1 105 ? 7.202 -8.566 -21.056 1.00 84.00 105 VAL A CA 1
ATOM 793 C C . VAL A 1 105 ? 8.614 -8.059 -21.396 1.00 84.00 105 VAL A C 1
ATOM 795 O O . VAL A 1 105 ? 8.889 -7.835 -22.574 1.00 84.00 105 VAL A O 1
ATOM 798 N N . SER A 1 106 ? 9.497 -7.897 -20.401 1.00 69.38 106 SER A N 1
ATOM 799 C CA . SER A 1 106 ? 10.913 -7.519 -20.570 1.00 69.38 106 SER A CA 1
ATOM 800 C C . SER A 1 106 ? 11.796 -8.684 -21.007 1.00 69.38 106 SER A C 1
ATOM 802 O O . SER A 1 106 ? 12.650 -8.473 -21.894 1.00 69.38 106 SER A O 1
#

Foldseek 3Di:
DDPPDPDPPPPPPPPLQVLLQLLLVLLVQLLVLLVVVVVDDPVPDDPVVVVVSLVSNLVSLVSSLVSLVSNCPPPPRNVSSVNSNVSSVVSVVVSVVVVVVVVVVD

Organism: NCBI:txid670482

Sequence (106 aa):
MESIYPENRPSYGVDRYGFAITSFIAGMIGFLTLLFILTNDPDNYSDGTAVIAILLIIISSILGVIFGSLAFSSKRGKGLGIAGFVISIISLVFFIFLLIVGILVS

Secondary structure (DSSP, 8-state):
---------------HHHHHHHHHHHHHHHHHHHHHHHHS-GGGS-HHHHHHHHHHHHHHHHHHHHHHHHHTT-SSSHHHHHHHHHHHHHHHHHHHHHHHHHHHH-